Protein AF-A0A945G2Y5-F1 (afdb_monomer_lite)

Foldseek 3Di:
DDDDDDDDDDDDPDPDCPDQVNCVVVVHHDDDDDDPDPDPVVCVVVVVVVD

Sequence (51 aa):
RKYYWLTGKFVNYDKGDDTDERALENHYISVVPVQFDVTAYHAISKLNTIL

pLDDT: mean 90.35, std 6.75, range [56.94, 96.56]

Radius of gyration: 18.21 Å; chains: 1; bounding box: 45×24×47 Å

Structure (mmCIF, N/CA/C/O backbone):
data_AF-A0A945G2Y5-F1
#
_entry.id   AF-A0A945G2Y5-F1
#
loop_
_atom_site.group_PDB
_atom_site.id
_atom_site.type_symbol
_atom_site.label_atom_id
_atom_site.label_alt_id
_atom_site.label_comp_id
_atom_site.label_asym_id
_atom_site.label_entity_id
_atom_site.label_seq_id
_atom_site.pdbx_PDB_ins_code
_atom_site.Cartn_x
_atom_site.Cartn_y
_atom_site.Cartn_z
_atom_site.occupancy
_atom_site.B_iso_or_equiv
_atom_site.auth_seq_id
_atom_site.auth_comp_id
_atom_site.auth_asym_id
_atom_site.auth_atom_id
_atom_site.pdbx_PDB_model_num
ATOM 1 N N . ARG A 1 1 ? 35.262 6.299 -7.530 1.00 72.12 1 ARG A N 1
ATOM 2 C CA . ARG A 1 1 ? 34.330 6.160 -6.378 1.00 72.12 1 ARG A CA 1
ATOM 3 C C . ARG A 1 1 ? 33.332 5.062 -6.721 1.00 72.12 1 ARG A C 1
ATOM 5 O O . ARG A 1 1 ? 32.957 4.992 -7.883 1.00 72.12 1 ARG A O 1
ATOM 12 N N . LYS A 1 2 ? 32.975 4.182 -5.779 1.00 76.69 2 LYS A N 1
ATOM 13 C CA . LYS A 1 2 ? 31.991 3.115 -6.025 1.00 76.69 2 LYS A CA 1
ATOM 14 C C . LYS A 1 2 ? 30.585 3.643 -5.743 1.00 76.69 2 LYS A C 1
ATOM 16 O O . LYS A 1 2 ? 30.399 4.336 -4.747 1.00 76.69 2 LYS A O 1
ATOM 21 N N . TYR A 1 3 ? 29.643 3.294 -6.607 1.00 82.00 3 TYR A N 1
ATOM 22 C CA . TYR A 1 3 ? 28.217 3.564 -6.457 1.00 82.00 3 TYR A CA 1
ATOM 23 C C . TYR A 1 3 ? 27.471 2.266 -6.719 1.00 82.00 3 TYR A C 1
ATOM 25 O O . TYR A 1 3 ? 27.953 1.414 -7.468 1.00 82.00 3 TYR A O 1
ATOM 33 N N . TYR A 1 4 ? 26.314 2.124 -6.092 1.00 91.88 4 TYR A N 1
ATOM 34 C CA . TYR A 1 4 ? 25.500 0.926 -6.183 1.00 91.88 4 TYR A CA 1
ATOM 35 C C . TYR A 1 4 ? 24.066 1.326 -6.473 1.00 91.88 4 TYR A C 1
ATOM 37 O O . TYR A 1 4 ? 23.607 2.380 -6.035 1.00 91.88 4 TYR A O 1
ATOM 45 N N . TRP A 1 5 ? 23.378 0.453 -7.195 1.00 89.38 5 TRP A N 1
ATOM 46 C CA . TRP A 1 5 ? 21.959 0.575 -7.465 1.00 89.38 5 TRP A CA 1
ATOM 47 C C . TRP A 1 5 ? 21.196 -0.377 -6.562 1.00 89.38 5 TRP A C 1
ATOM 49 O O . TRP A 1 5 ? 21.592 -1.533 -6.394 1.00 89.38 5 TRP A O 1
ATOM 59 N N . LEU A 1 6 ? 20.104 0.118 -5.986 1.00 92.56 6 LEU A N 1
ATOM 60 C CA . LEU A 1 6 ? 19.172 -0.735 -5.273 1.00 92.56 6 LEU A CA 1
ATOM 61 C C . LEU A 1 6 ? 18.390 -1.553 -6.304 1.00 92.56 6 LEU A C 1
ATOM 63 O O . LEU A 1 6 ? 17.908 -1.010 -7.297 1.00 92.56 6 LEU A O 1
ATOM 67 N N . THR A 1 7 ? 18.277 -2.855 -6.072 1.00 94.62 7 THR A N 1
ATOM 68 C CA . THR A 1 7 ? 17.485 -3.759 -6.913 1.00 94.62 7 THR A CA 1
ATOM 69 C C . THR A 1 7 ? 16.497 -4.513 -6.033 1.00 94.62 7 THR A C 1
ATOM 71 O O . THR A 1 7 ? 16.672 -4.575 -4.815 1.00 94.62 7 THR A O 1
ATOM 74 N N . GLY A 1 8 ? 15.473 -5.101 -6.638 1.00 93.00 8 GLY A N 1
ATOM 75 C CA . GLY A 1 8 ? 14.485 -5.910 -5.939 1.00 93.00 8 GLY A CA 1
ATOM 76 C C . GLY A 1 8 ? 13.616 -6.681 -6.922 1.00 93.00 8 GLY A C 1
ATOM 77 O O . GLY A 1 8 ? 13.689 -6.470 -8.133 1.00 93.00 8 GLY A O 1
ATOM 78 N N . LYS A 1 9 ? 12.798 -7.587 -6.391 1.00 92.88 9 LYS A N 1
ATOM 79 C CA . LYS A 1 9 ? 11.737 -8.263 -7.139 1.00 92.88 9 LYS A CA 1
ATOM 80 C C . LYS A 1 9 ? 10.402 -7.826 -6.561 1.00 92.88 9 LYS A C 1
ATOM 82 O O . LYS A 1 9 ? 10.256 -7.790 -5.342 1.00 92.88 9 LYS A O 1
ATOM 87 N N . PHE A 1 10 ? 9.452 -7.521 -7.433 1.00 89.75 10 PHE A N 1
ATOM 88 C CA . PHE A 1 10 ? 8.073 -7.323 -7.016 1.00 89.75 10 PHE A CA 1
ATOM 89 C C . PHE A 1 10 ? 7.475 -8.677 -6.618 1.00 8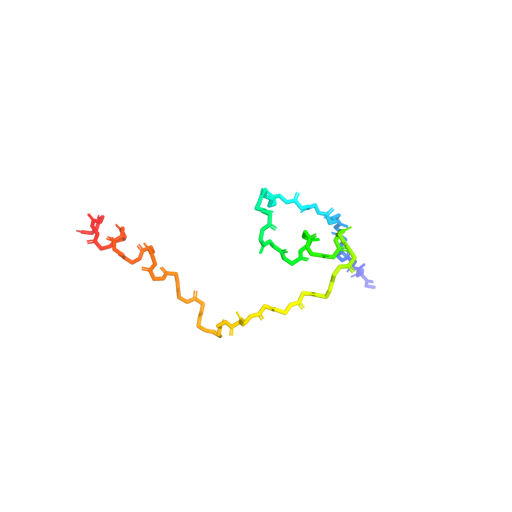9.75 10 PHE A C 1
ATOM 91 O O . PHE A 1 10 ? 7.566 -9.638 -7.384 1.00 89.75 10 PHE A O 1
ATOM 98 N N . VAL A 1 11 ? 6.918 -8.761 -5.410 1.00 90.38 11 VAL A N 1
ATOM 99 C CA . VAL A 1 11 ? 6.229 -9.948 -4.893 1.00 90.38 11 VAL A CA 1
ATOM 100 C C . VAL A 1 11 ? 4.958 -9.469 -4.209 1.00 90.38 11 VAL A C 1
ATOM 102 O O . VAL A 1 11 ? 5.043 -8.726 -3.233 1.00 90.38 11 VAL A O 1
ATOM 105 N N . ASN A 1 12 ? 3.802 -9.884 -4.727 1.00 88.00 12 ASN A N 1
ATOM 106 C CA . ASN A 1 12 ? 2.520 -9.611 -4.093 1.00 88.00 12 ASN A CA 1
ATOM 107 C C . ASN A 1 12 ? 2.270 -10.655 -2.991 1.00 88.00 12 ASN A C 1
ATOM 109 O O . ASN A 1 12 ? 2.277 -11.858 -3.262 1.00 88.00 12 ASN A O 1
ATOM 113 N N . TYR A 1 13 ? 2.108 -10.196 -1.750 1.00 89.06 13 TYR A N 1
ATOM 114 C CA . TYR A 1 13 ? 1.767 -11.038 -0.597 1.00 89.06 13 TYR A CA 1
ATOM 115 C C . TYR A 1 13 ? 0.307 -10.883 -0.165 1.00 89.06 13 TYR A C 1
ATOM 117 O O . TYR A 1 13 ? -0.125 -11.584 0.756 1.00 89.06 13 TYR A O 1
ATOM 125 N N . ASP A 1 14 ? -0.429 -9.971 -0.798 1.00 84.62 14 ASP A N 1
ATOM 126 C CA . ASP A 1 14 ? -1.838 -9.773 -0.524 1.00 84.62 14 ASP A CA 1
ATOM 127 C C . ASP A 1 14 ? -2.655 -10.951 -1.073 1.00 84.62 14 ASP A C 1
ATOM 129 O O . ASP A 1 14 ? -2.330 -11.565 -2.092 1.00 84.62 14 ASP A O 1
ATOM 133 N N . LYS A 1 15 ? -3.692 -11.314 -0.325 1.00 85.31 15 LYS A N 1
ATOM 134 C CA . LYS A 1 15 ? -4.647 -12.377 -0.662 1.00 85.31 15 LYS A CA 1
ATOM 135 C C . LYS A 1 15 ? -6.073 -11.839 -0.777 1.00 85.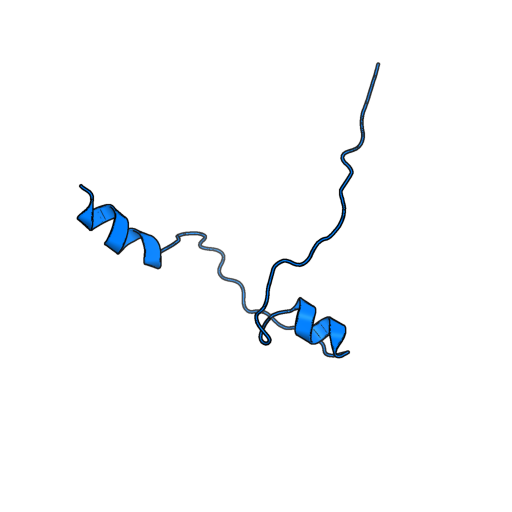31 15 LYS A C 1
ATOM 137 O O . LYS A 1 15 ? -6.984 -12.638 -0.987 1.00 85.31 15 LYS A O 1
ATOM 142 N N . GLY A 1 16 ? -6.269 -10.538 -0.562 1.00 85.44 16 GLY A N 1
ATOM 143 C CA . GLY A 1 16 ? -7.540 -9.857 -0.742 1.00 85.44 16 GLY A CA 1
ATOM 144 C C . GLY A 1 16 ? -7.932 -9.793 -2.214 1.00 85.44 16 GLY A C 1
ATOM 145 O O . GLY A 1 16 ? -7.085 -9.718 -3.103 1.00 85.44 16 GLY A O 1
ATOM 146 N N . ASP A 1 17 ? -9.237 -9.834 -2.467 1.00 86.75 17 ASP A N 1
ATOM 147 C CA . ASP A 1 17 ? -9.801 -9.662 -3.810 1.00 86.75 17 ASP A CA 1
ATOM 148 C C . ASP A 1 17 ? -10.215 -8.203 -4.088 1.00 86.75 17 ASP A C 1
ATOM 150 O O . ASP A 1 17 ? -10.613 -7.868 -5.202 1.00 86.75 17 ASP A O 1
ATOM 154 N N . ASP A 1 18 ? -10.126 -7.332 -3.082 1.00 88.94 18 ASP A N 1
ATOM 155 C CA . ASP A 1 18 ? -10.495 -5.915 -3.109 1.00 88.94 18 ASP A CA 1
ATOM 156 C C . ASP A 1 18 ? -9.282 -4.974 -3.210 1.00 88.94 18 ASP A C 1
ATOM 158 O O . ASP A 1 18 ? -9.390 -3.781 -2.919 1.00 88.94 18 ASP A O 1
ATOM 162 N N . THR A 1 19 ? -8.135 -5.495 -3.655 1.00 91.56 19 THR A N 1
ATOM 163 C CA . THR A 1 19 ? -6.906 -4.714 -3.836 1.00 91.56 19 THR A CA 1
ATOM 164 C C . THR A 1 19 ? -6.818 -4.075 -5.220 1.00 91.56 19 THR A C 1
ATOM 166 O O . THR A 1 19 ? -7.493 -4.463 -6.182 1.00 91.56 19 THR A O 1
ATOM 169 N N . ASP A 1 20 ? -5.951 -3.074 -5.339 1.00 92.62 20 ASP A N 1
ATOM 170 C CA . ASP A 1 20 ? -5.655 -2.432 -6.613 1.00 92.62 20 ASP A CA 1
ATOM 171 C C . ASP A 1 20 ? -4.915 -3.366 -7.576 1.00 92.62 20 ASP A C 1
ATOM 173 O O . ASP A 1 20 ? -5.233 -3.363 -8.769 1.00 92.62 20 ASP A O 1
ATOM 177 N N . GLU A 1 21 ? -4.005 -4.219 -7.093 1.00 92.62 21 GLU A N 1
ATOM 178 C CA . GLU A 1 21 ? -3.342 -5.205 -7.952 1.00 92.62 21 GLU A CA 1
ATOM 17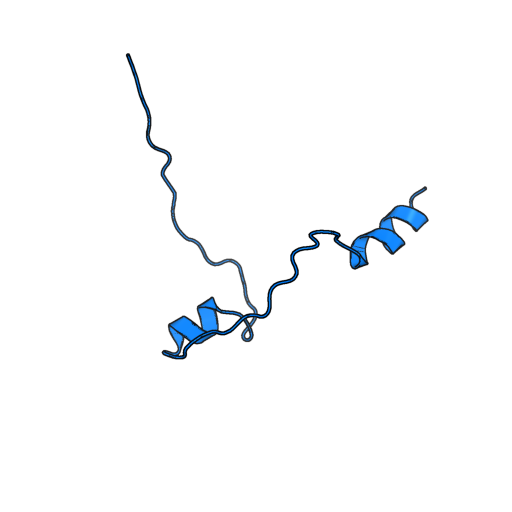9 C C . GLU A 1 21 ? -4.349 -6.176 -8.567 1.00 92.62 21 GLU A C 1
ATOM 181 O O . GLU A 1 21 ? -4.276 -6.454 -9.766 1.00 92.62 21 GLU A O 1
ATOM 186 N N . ARG A 1 22 ? -5.345 -6.623 -7.791 1.00 92.06 22 ARG A N 1
ATOM 187 C CA . ARG A 1 22 ? -6.411 -7.502 -8.285 1.00 92.06 22 ARG A CA 1
ATOM 188 C C . ARG A 1 22 ? -7.244 -6.840 -9.380 1.00 92.06 22 ARG A C 1
ATOM 190 O O . ARG A 1 22 ? -7.626 -7.501 -10.349 1.00 92.06 22 ARG A O 1
ATOM 197 N N . ALA A 1 23 ? -7.528 -5.545 -9.256 1.00 93.75 23 ALA A N 1
ATOM 198 C CA . ALA A 1 23 ? -8.235 -4.794 -10.292 1.00 93.75 23 ALA A CA 1
ATOM 199 C C . ALA A 1 23 ? -7.414 -4.721 -11.591 1.00 93.75 23 ALA A C 1
ATOM 201 O O . ALA A 1 23 ? -7.955 -4.955 -12.675 1.00 93.75 23 ALA A O 1
ATOM 202 N N . LEU A 1 24 ? -6.105 -4.472 -11.484 1.00 92.56 24 LEU A N 1
ATOM 203 C CA . LEU A 1 24 ? -5.198 -4.410 -12.633 1.00 92.56 24 LEU A CA 1
ATOM 204 C C . LEU A 1 24 ? -5.024 -5.774 -13.318 1.00 92.56 24 LEU A C 1
ATOM 206 O O . LEU A 1 24 ? -5.053 -5.842 -14.548 1.00 92.56 24 LEU A O 1
ATOM 210 N N . GLU A 1 25 ? -4.905 -6.858 -12.545 1.00 92.56 25 GLU A N 1
ATOM 211 C CA . GLU A 1 25 ? -4.857 -8.235 -13.063 1.00 92.56 25 GLU A CA 1
ATOM 212 C C . GLU A 1 25 ? -6.095 -8.582 -13.900 1.00 92.56 25 GLU A C 1
ATOM 214 O O . GLU A 1 25 ? -5.988 -9.276 -14.909 1.00 92.56 25 GLU A O 1
ATOM 219 N N . ASN A 1 26 ? -7.260 -8.056 -13.514 1.00 94.25 26 ASN A N 1
ATOM 220 C CA . ASN A 1 26 ? -8.533 -8.284 -14.196 1.00 94.25 26 ASN A CA 1
ATOM 221 C C . ASN A 1 26 ? -8.858 -7.235 -15.279 1.00 94.25 26 ASN A C 1
ATOM 223 O O . ASN A 1 26 ? -9.985 -7.196 -15.770 1.00 94.25 26 ASN A O 1
ATOM 227 N N . HIS A 1 27 ? -7.888 -6.404 -15.673 1.00 95.25 27 HIS A N 1
ATOM 228 C CA . HIS A 1 27 ? -8.028 -5.368 -16.707 1.00 95.25 27 HIS A CA 1
ATOM 229 C C . HIS A 1 27 ? -9.008 -4.228 -16.372 1.00 95.25 27 HIS A C 1
ATOM 231 O O . HIS A 1 27 ? -9.590 -3.618 -17.273 1.00 95.25 27 HIS A O 1
ATOM 237 N N . TYR A 1 28 ? -9.152 -3.896 -15.089 1.00 96.56 28 TYR A N 1
ATOM 238 C CA . TYR A 1 28 ? -9.915 -2.737 -14.623 1.00 96.56 28 TYR A CA 1
ATOM 239 C C . TYR A 1 28 ? -9.004 -1.585 -14.182 1.00 96.56 28 TYR A C 1
ATOM 241 O O . TYR A 1 28 ? -7.836 -1.768 -13.843 1.00 96.56 28 TYR A O 1
ATOM 249 N N . ILE A 1 29 ? -9.564 -0.371 -14.170 1.00 95.69 29 ILE A N 1
ATOM 250 C CA . ILE A 1 29 ? -8.932 0.806 -13.560 1.00 95.69 29 ILE A CA 1
ATOM 251 C C . ILE A 1 29 ? -9.177 0.752 -12.049 1.00 95.69 29 ILE A C 1
ATOM 253 O O . ILE A 1 29 ? -10.321 0.584 -11.627 1.00 95.69 29 ILE A O 1
ATOM 257 N N . SER A 1 30 ? -8.127 0.949 -11.246 1.00 96.25 30 SER A N 1
ATOM 258 C CA . SER A 1 30 ? -8.240 1.078 -9.789 1.00 96.25 30 SER A CA 1
ATOM 259 C C . SER A 1 30 ? -8.283 2.547 -9.360 1.00 96.25 30 SER A C 1
ATOM 261 O O . SER A 1 30 ? -7.464 3.356 -9.801 1.00 96.25 30 SER A O 1
ATOM 263 N N . VAL A 1 31 ? -9.234 2.891 -8.490 1.00 95.25 31 VAL A N 1
ATOM 264 C CA . VAL A 1 31 ? -9.333 4.206 -7.842 1.00 95.25 31 VAL A CA 1
ATOM 265 C C . VAL A 1 31 ? -9.415 3.981 -6.339 1.00 95.25 31 VAL A C 1
ATOM 267 O O . VAL A 1 31 ? -10.453 3.570 -5.826 1.00 95.25 31 VAL A O 1
ATOM 270 N N . VAL A 1 32 ? -8.319 4.266 -5.636 1.00 93.56 32 VAL A N 1
ATOM 271 C CA . VAL A 1 32 ? -8.208 4.049 -4.189 1.00 93.56 32 VAL A CA 1
ATOM 272 C C . VAL A 1 32 ? -8.221 5.401 -3.469 1.00 93.56 32 VAL A C 1
ATOM 274 O O . VAL A 1 32 ? -7.322 6.214 -3.697 1.00 93.56 32 VAL A O 1
ATOM 277 N N . PRO A 1 33 ? -9.218 5.697 -2.614 1.00 94.06 33 PRO A N 1
ATOM 278 C CA . PRO A 1 33 ? -9.190 6.891 -1.780 1.00 94.06 33 PRO A CA 1
ATOM 279 C C . PRO A 1 33 ? -8.104 6.742 -0.708 1.00 94.06 33 PRO A C 1
ATOM 281 O O . PRO A 1 33 ? -8.138 5.818 0.100 1.00 94.06 33 PRO A O 1
ATOM 284 N N . VAL A 1 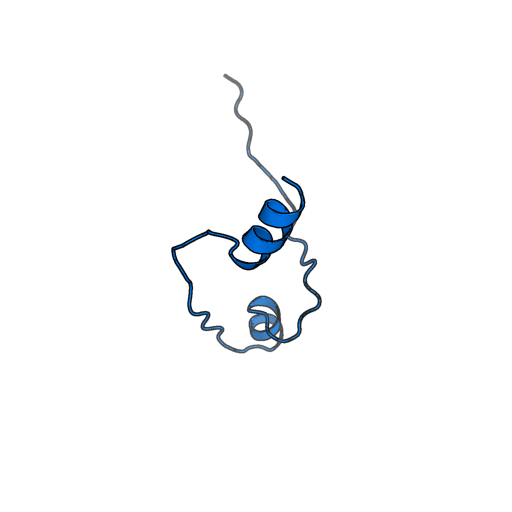34 ? -7.136 7.658 -0.696 1.00 92.38 34 VAL A N 1
ATOM 285 C CA . VAL A 1 34 ? -5.996 7.605 0.231 1.00 92.38 34 VAL A CA 1
ATOM 286 C C . VAL A 1 34 ? -6.197 8.580 1.388 1.00 92.38 34 VAL A C 1
ATOM 288 O O . VAL A 1 34 ? -6.592 9.730 1.193 1.00 92.38 34 VAL A O 1
ATOM 291 N N . GLN A 1 35 ? -5.873 8.127 2.598 1.00 92.25 35 GLN A N 1
ATOM 292 C CA . GLN A 1 35 ? -5.780 8.958 3.796 1.00 92.25 35 GLN A CA 1
ATOM 293 C C . GLN A 1 35 ? -4.318 9.381 4.012 1.00 92.25 35 GLN A C 1
ATOM 295 O O . GLN A 1 35 ? -3.417 8.550 3.971 1.00 92.25 35 GLN A O 1
ATOM 300 N N . PHE A 1 36 ? -4.067 10.676 4.236 1.00 94.50 36 PHE A N 1
ATOM 301 C CA . PHE A 1 36 ? -2.711 11.193 4.495 1.00 94.50 36 PHE A CA 1
ATOM 302 C C . PHE A 1 36 ? -2.225 10.915 5.923 1.00 94.50 36 PHE A C 1
ATOM 304 O O . PHE A 1 36 ? -1.028 10.948 6.202 1.00 94.50 36 PHE A O 1
ATOM 311 N N . ASP A 1 37 ? -3.160 10.688 6.838 1.00 95.31 37 ASP A N 1
ATOM 312 C CA . ASP A 1 37 ? -2.868 10.323 8.211 1.00 95.31 37 ASP A CA 1
ATOM 313 C C . ASP A 1 37 ? -2.494 8.840 8.291 1.00 95.31 37 ASP A C 1
ATOM 315 O O . ASP A 1 37 ? -3.298 7.956 8.000 1.00 95.31 37 ASP A O 1
ATOM 319 N N . VAL A 1 38 ? -1.250 8.593 8.692 1.00 93.62 38 VAL A N 1
ATOM 320 C CA . VAL A 1 38 ? -0.646 7.260 8.801 1.00 93.62 38 VAL A CA 1
ATOM 321 C C 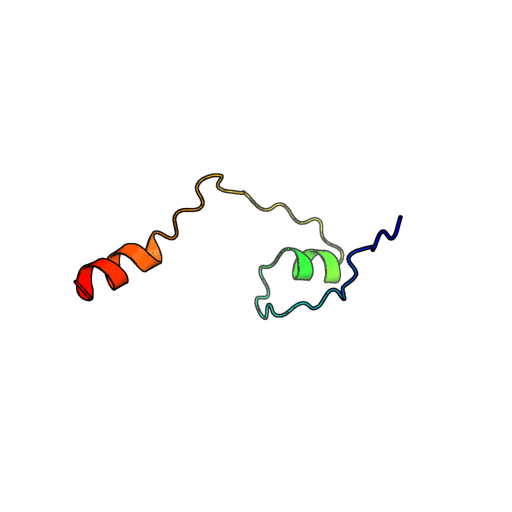. VAL A 1 38 ? -0.824 6.641 10.194 1.00 93.62 38 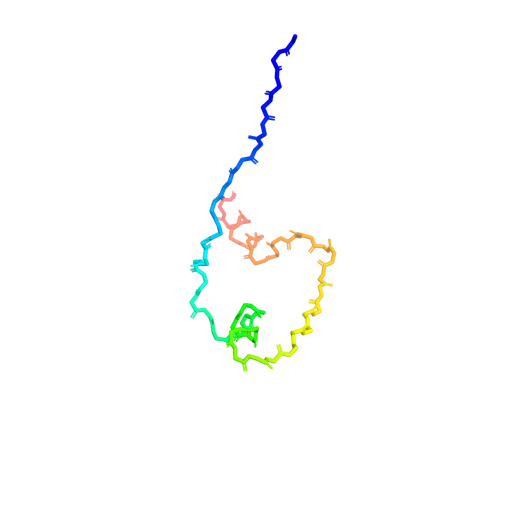VAL A C 1
ATOM 323 O O . VAL A 1 38 ? -0.193 5.631 10.514 1.00 93.62 38 VAL A O 1
ATOM 326 N N . THR A 1 39 ? -1.658 7.236 11.052 1.00 94.50 39 THR A N 1
ATOM 327 C CA . THR A 1 39 ? -1.924 6.726 12.400 1.00 94.50 39 THR A CA 1
ATOM 328 C C . THR A 1 39 ? -2.695 5.404 12.343 1.00 94.50 39 THR A C 1
ATOM 330 O O . THR A 1 39 ? -3.839 5.331 11.897 1.00 94.50 39 THR A O 1
ATOM 333 N N . ALA A 1 40 ? -2.097 4.334 12.872 1.00 94.25 40 ALA A N 1
ATOM 334 C CA . ALA A 1 40 ? -2.739 3.025 12.996 1.00 94.25 40 ALA A CA 1
ATOM 335 C C . ALA A 1 40 ? -3.737 2.990 14.174 1.00 94.25 40 ALA A C 1
ATOM 337 O O . ALA A 1 40 ? -3.488 2.361 15.203 1.00 94.25 40 ALA A O 1
ATOM 338 N N . TYR A 1 41 ? -4.889 3.653 14.034 1.00 93.75 41 TYR A N 1
ATOM 339 C CA . TYR A 1 41 ? -5.893 3.803 15.102 1.00 93.75 41 TYR A CA 1
ATOM 340 C C . TYR A 1 41 ? -6.337 2.481 15.748 1.00 93.75 41 TYR A C 1
ATOM 342 O O . TYR A 1 41 ? -6.526 2.413 16.963 1.00 93.75 41 TYR A O 1
ATOM 350 N N . HIS A 1 42 ? -6.430 1.405 14.962 1.00 92.00 42 HIS A N 1
ATOM 351 C CA . HIS A 1 42 ? -6.787 0.068 15.450 1.00 92.00 42 HIS A CA 1
ATOM 352 C C . HIS A 1 42 ? -5.784 -0.494 16.477 1.00 92.00 42 HIS A C 1
ATOM 354 O O . HIS A 1 42 ? -6.137 -1.346 17.294 1.00 92.00 42 HIS A O 1
ATOM 360 N N . ALA A 1 43 ? -4.529 -0.038 16.443 1.00 94.56 43 ALA A N 1
ATOM 361 C CA . ALA A 1 43 ? -3.484 -0.481 17.357 1.00 94.56 43 ALA A CA 1
ATOM 362 C C . ALA A 1 43 ? -3.526 0.258 18.704 1.00 94.56 43 ALA A C 1
ATOM 364 O O . ALA A 1 43 ? -3.090 -0.300 19.710 1.00 94.56 43 ALA A O 1
ATOM 365 N N . ILE A 1 44 ? -4.094 1.470 18.757 1.00 94.25 44 ILE A N 1
ATOM 366 C CA . ILE A 1 44 ? -4.093 2.327 19.955 1.00 94.25 44 ILE A CA 1
ATOM 367 C C . ILE A 1 44 ? -4.766 1.623 21.139 1.00 94.25 44 ILE A C 1
ATOM 369 O O . ILE A 1 44 ? -4.195 1.562 22.224 1.00 94.25 44 ILE A O 1
ATOM 373 N N . SER A 1 45 ? -5.944 1.025 20.929 1.00 90.88 45 SER A N 1
ATOM 374 C CA . SER A 1 45 ? -6.655 0.303 21.996 1.00 90.88 45 SER A CA 1
ATOM 375 C C . SER A 1 45 ? -5.842 -0.868 22.552 1.00 90.88 45 SER A C 1
ATOM 377 O O . SER A 1 45 ? -5.858 -1.091 23.762 1.00 90.88 45 SER A O 1
ATOM 379 N N . LYS A 1 46 ? -5.117 -1.597 21.693 1.00 92.81 46 LYS A N 1
ATOM 380 C CA . LYS A 1 46 ? -4.265 -2.713 22.123 1.00 92.81 46 LYS A CA 1
ATOM 381 C C . LYS A 1 46 ? -3.089 -2.210 22.957 1.00 92.81 46 LYS A C 1
ATOM 383 O O . LYS A 1 46 ? -2.825 -2.766 24.014 1.00 92.81 46 LYS A O 1
ATOM 388 N N . LEU A 1 47 ? -2.427 -1.140 22.516 1.00 93.56 47 LEU A N 1
ATOM 389 C CA . LEU A 1 47 ? -1.287 -0.551 23.224 1.00 93.56 47 LEU A CA 1
ATOM 390 C C . LEU A 1 47 ? -1.686 0.022 24.589 1.00 93.56 47 LEU A C 1
ATOM 392 O O . LEU A 1 47 ? -1.002 -0.235 25.574 1.00 93.56 47 LEU A O 1
ATOM 396 N N . ASN A 1 48 ? -2.829 0.706 24.668 1.00 91.56 48 ASN A N 1
ATOM 397 C CA . ASN A 1 48 ? -3.355 1.255 25.921 1.00 91.56 48 ASN A CA 1
ATOM 398 C C . ASN A 1 48 ? -3.749 0.185 26.950 1.00 91.56 48 ASN A C 1
ATOM 400 O O . ASN A 1 48 ? -3.926 0.517 28.111 1.00 91.56 48 ASN A O 1
ATOM 404 N N . THR A 1 49 ? -3.926 -1.072 26.530 1.00 87.50 49 THR A N 1
ATOM 405 C CA . THR A 1 49 ? -4.244 -2.191 27.436 1.00 87.50 49 THR A CA 1
ATOM 406 C C . THR A 1 49 ? -2.981 -2.881 27.970 1.00 87.50 49 THR A C 1
ATOM 408 O O . THR A 1 49 ? -3.061 -3.682 28.895 1.00 87.50 49 THR A O 1
ATOM 411 N N . ILE A 1 50 ? -1.819 -2.625 27.357 1.00 81.19 50 ILE A N 1
ATOM 412 C CA . ILE A 1 50 ? -0.537 -3.259 27.711 1.00 81.19 50 ILE A CA 1
ATOM 413 C C . ILE A 1 50 ? 0.264 -2.400 28.709 1.00 81.19 50 ILE A C 1
ATOM 415 O O . ILE A 1 50 ? 1.145 -2.929 29.387 1.00 81.19 50 ILE A O 1
ATOM 419 N N . LEU A 1 51 ? -0.044 -1.103 28.803 1.00 56.94 51 LEU A N 1
ATOM 420 C CA . LEU A 1 51 ? 0.435 -0.197 29.853 1.00 56.94 51 LEU A CA 1
ATOM 421 C C . LEU A 1 51 ? -0.471 -0.275 31.086 1.00 56.94 51 LEU A C 1
ATOM 423 O O . LEU A 1 51 ? 0.085 -0.194 32.203 1.00 56.94 51 LEU A O 1
#

Secondary structure (DSSP, 8-state):
----------------SSSHHHHHHTT-----PPPS----HHHHHHHHTT-